Protein AF-A0A1M6WF95-F1 (afdb_monomer_lite)

Secondary structure (DSSP, 8-state):
-PPPPP--EEEEEEEEETTEEEEEEEEE-TTS-EEEEESSHHHHHHHHHHHHHHTPPPGGGB-S-TTTTTS-TTSBPTTTTTPPPPTT---HHHHT----

Radius of gyration: 19.46 Å; chains: 1; bounding box: 50×37×50 Å

pLDDT: mean 85.46, std 12.78, range [42.91, 97.0]

Foldseek 3Di:
DPPQDWDWDKDWDWDQDPVGIAIKIWIATSVGDTDDIDSDPVVRVVVSVVVLVVPQDDQQQFDPCCPVQVHDRRDRGPVRNVDDDDVPRDDVVVVVPDDD

Sequence (100 aa):
MPPIRHRPRVHRWREDTSQGEAWCYQVRCECGTEFGEYYAERLAETERAEHRMAVAPPREQRCRDPKRHRMQSWDRCCVCADQLPLPGMEDPAALAGNPR

Organism: NCBI:txid758803

Structure (mmCIF, N/CA/C/O backbone):
data_AF-A0A1M6WF95-F1
#
_entry.id   AF-A0A1M6WF95-F1
#
loop_
_atom_site.group_PDB
_atom_site.id
_atom_site.type_symbol
_atom_site.label_atom_id
_atom_site.label_alt_id
_atom_site.label_comp_id
_atom_site.label_asym_id
_atom_site.label_entity_id
_atom_site.label_seq_id
_atom_site.pdbx_PDB_ins_code
_atom_site.Cartn_x
_atom_site.Cartn_y
_atom_site.Cartn_z
_atom_site.occupancy
_atom_site.B_iso_or_equiv
_atom_site.auth_seq_id
_atom_site.auth_comp_id
_atom_site.auth_asym_id
_atom_site.auth_atom_id
_atom_site.pdbx_PDB_model_num
ATOM 1 N N . MET A 1 1 ? -3.482 -4.789 -21.810 1.00 47.25 1 MET A N 1
ATOM 2 C CA . MET A 1 1 ? -3.953 -4.189 -20.542 1.00 47.25 1 MET A CA 1
ATOM 3 C C . MET A 1 1 ? -2.815 -3.352 -19.976 1.00 47.25 1 MET A C 1
ATOM 5 O O . MET A 1 1 ? -1.701 -3.866 -19.959 1.00 47.25 1 MET A O 1
ATOM 9 N N . PRO A 1 2 ? -3.025 -2.080 -19.598 1.00 58.91 2 PRO A N 1
ATOM 10 C CA . PRO A 1 2 ? -1.991 -1.325 -18.894 1.00 58.91 2 PRO A CA 1
ATOM 11 C C . PRO A 1 2 ? -1.673 -2.018 -17.556 1.00 58.91 2 PRO A C 1
ATOM 13 O O . PRO A 1 2 ? -2.586 -2.592 -16.957 1.00 58.91 2 PRO A O 1
ATOM 16 N N . PRO A 1 3 ? -0.414 -1.996 -17.082 1.00 67.31 3 PRO A N 1
ATOM 17 C CA . PRO A 1 3 ? -0.084 -2.543 -15.772 1.00 67.31 3 PRO A CA 1
ATOM 18 C C . PRO A 1 3 ? -0.904 -1.823 -14.697 1.00 67.31 3 PRO A C 1
ATOM 20 O O . PRO A 1 3 ? -1.003 -0.590 -14.706 1.00 67.31 3 PRO A O 1
ATOM 23 N N . ILE A 1 4 ? -1.507 -2.598 -13.794 1.00 76.81 4 ILE A N 1
ATOM 24 C CA . ILE A 1 4 ? -2.291 -2.072 -12.675 1.00 76.81 4 ILE A CA 1
ATOM 25 C C . ILE A 1 4 ? -1.367 -1.199 -11.822 1.00 76.81 4 ILE A C 1
ATOM 27 O O . ILE A 1 4 ? -0.279 -1.617 -11.425 1.00 76.81 4 ILE A O 1
ATOM 31 N N . ARG A 1 5 ? -1.779 0.045 -11.567 1.00 81.19 5 ARG A N 1
ATOM 32 C CA . ARG A 1 5 ? -1.024 0.958 -10.707 1.00 81.19 5 ARG A CA 1
ATOM 33 C C . ARG A 1 5 ? -1.396 0.677 -9.262 1.00 81.19 5 ARG A C 1
ATOM 35 O O . ARG A 1 5 ? -2.565 0.716 -8.905 1.00 81.19 5 ARG A O 1
ATOM 42 N N . HIS A 1 6 ? -0.398 0.435 -8.423 1.00 87.69 6 HIS A N 1
ATOM 43 C CA . HIS A 1 6 ? -0.633 0.219 -7.002 1.00 87.69 6 HIS A CA 1
ATOM 44 C C . HIS A 1 6 ? -0.571 1.546 -6.242 1.00 87.69 6 HIS A C 1
ATOM 46 O O . HIS A 1 6 ? 0.439 2.262 -6.228 1.00 87.69 6 HIS A O 1
ATOM 52 N N . ARG A 1 7 ? -1.694 1.896 -5.616 1.00 89.69 7 ARG A N 1
ATOM 53 C CA . ARG A 1 7 ? -1.896 3.135 -4.858 1.00 89.69 7 ARG A CA 1
ATOM 54 C C . ARG A 1 7 ? -2.661 2.839 -3.570 1.00 89.69 7 ARG A C 1
ATOM 56 O O . ARG A 1 7 ? -3.818 3.233 -3.461 1.00 89.69 7 ARG A O 1
ATOM 63 N N . PRO A 1 8 ? -2.046 2.145 -2.601 1.00 92.94 8 PRO A N 1
ATOM 64 C CA . PRO A 1 8 ? -2.702 1.908 -1.325 1.00 92.94 8 PRO A CA 1
ATOM 65 C C . PRO A 1 8 ? -2.890 3.237 -0.583 1.00 92.94 8 PRO A C 1
ATOM 67 O O . PRO A 1 8 ? -1.926 3.983 -0.367 1.00 92.94 8 PRO A O 1
ATOM 70 N N . ARG A 1 9 ? -4.135 3.541 -0.215 1.00 94.00 9 ARG A N 1
ATOM 71 C CA . ARG A 1 9 ? -4.550 4.742 0.520 1.00 94.00 9 ARG A CA 1
ATOM 72 C C . ARG A 1 9 ? -5.301 4.334 1.781 1.00 94.00 9 ARG A C 1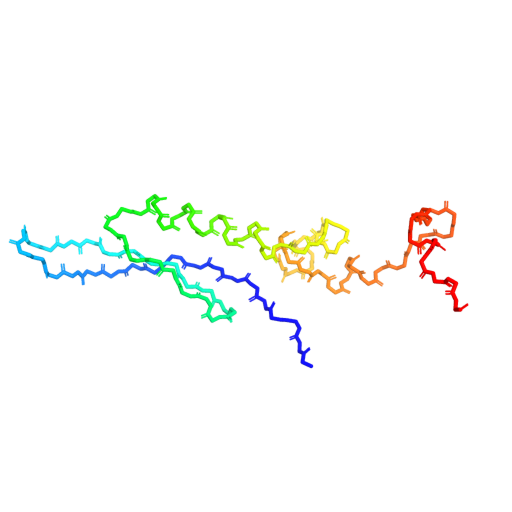
ATOM 74 O O . ARG A 1 9 ? -6.052 3.368 1.752 1.00 94.00 9 ARG A O 1
ATOM 81 N N . VAL A 1 10 ? -5.105 5.087 2.861 1.00 96.00 10 VAL A N 1
ATOM 82 C CA . VAL A 1 10 ? -5.898 4.937 4.088 1.00 96.00 10 VAL A CA 1
ATOM 83 C C . VAL A 1 10 ? -7.179 5.745 3.921 1.00 96.00 10 VAL A C 1
ATOM 85 O O . VAL A 1 10 ? -7.138 6.951 3.674 1.00 96.00 10 VAL A O 1
ATOM 88 N N . HIS A 1 11 ? -8.308 5.066 4.040 1.00 95.94 11 HIS A N 1
ATOM 89 C CA . HIS A 1 11 ? -9.639 5.639 4.134 1.00 95.94 11 HIS A CA 1
ATOM 90 C C . HIS A 1 11 ? -10.017 5.751 5.606 1.00 95.94 11 HIS A C 1
ATOM 92 O O . HIS A 1 11 ? -9.690 4.864 6.389 1.00 95.94 11 HIS A O 1
ATOM 98 N N . ARG A 1 12 ? -10.695 6.842 5.972 1.00 96.25 12 ARG A N 1
ATOM 99 C CA . ARG A 1 12 ? -11.133 7.109 7.343 1.00 96.25 12 ARG A CA 1
ATOM 100 C C . ARG A 1 12 ? -12.603 7.506 7.363 1.00 96.25 12 ARG A C 1
ATOM 102 O O . ARG A 1 12 ? -12.989 8.404 6.615 1.00 96.25 12 ARG A O 1
ATOM 109 N N . TRP A 1 13 ? -13.384 6.903 8.250 1.00 95.81 13 TRP A N 1
ATOM 110 C CA . TRP A 1 13 ? -14.782 7.260 8.508 1.00 95.81 13 TRP A CA 1
ATOM 111 C C . TRP A 1 13 ? -15.090 7.197 10.005 1.00 95.81 13 TRP A C 1
ATOM 113 O O . TRP A 1 13 ? -14.255 6.753 10.791 1.00 95.81 13 TRP A O 1
ATOM 123 N N . ARG A 1 14 ? -16.254 7.717 10.405 1.00 96.00 14 ARG A N 1
ATOM 124 C CA . ARG A 1 14 ? -16.750 7.603 11.780 1.00 96.00 14 ARG A CA 1
ATOM 125 C C . ARG A 1 14 ? -17.785 6.500 11.858 1.00 96.00 14 ARG A C 1
ATOM 127 O O . ARG A 1 14 ? -18.604 6.383 10.948 1.00 96.00 14 ARG A O 1
ATOM 134 N N . GLU A 1 15 ? -17.755 5.759 12.950 1.00 94.81 15 GLU A N 1
ATOM 135 C CA . GLU A 1 15 ? -18.728 4.724 13.261 1.00 94.81 15 GLU A CA 1
ATOM 136 C C . GLU A 1 15 ? -19.224 4.891 14.697 1.00 94.81 15 GLU A C 1
ATOM 138 O O . GLU A 1 15 ? -18.464 5.287 15.585 1.00 94.81 15 GLU A O 1
ATOM 143 N N . ASP A 1 16 ? -20.509 4.618 14.907 1.00 92.75 16 ASP A N 1
ATOM 144 C CA . ASP A 1 16 ? -21.120 4.630 16.231 1.00 92.75 16 ASP A CA 1
ATOM 145 C C . ASP A 1 16 ? -20.906 3.261 16.883 1.00 92.75 16 ASP A C 1
ATOM 147 O O . ASP A 1 16 ? -21.355 2.233 16.371 1.00 92.75 16 ASP A O 1
ATOM 151 N N . THR A 1 17 ? -20.161 3.236 17.984 1.00 85.62 17 THR A N 1
ATOM 152 C CA . THR A 1 17 ? -19.841 2.012 18.721 1.00 85.62 17 THR A CA 1
ATOM 153 C C . THR A 1 17 ? -20.597 1.978 20.044 1.00 85.62 17 THR A C 1
ATOM 155 O O . THR A 1 17 ? -21.076 2.995 20.542 1.00 85.62 17 THR A O 1
ATOM 158 N N . SER A 1 18 ? -20.628 0.819 20.703 1.00 84.38 18 SER A N 1
ATOM 159 C CA . SER A 1 18 ? -21.219 0.683 22.044 1.00 84.38 18 SER A CA 1
ATOM 160 C C . SER A 1 18 ? -20.569 1.567 23.123 1.00 84.38 18 SER A C 1
ATOM 162 O O . SER A 1 18 ? -21.123 1.692 24.213 1.00 84.38 18 SER A O 1
ATOM 164 N N . GLN A 1 19 ? -19.415 2.181 22.836 1.00 82.56 19 GLN A N 1
ATOM 165 C CA . GLN A 1 19 ? -18.699 3.112 23.715 1.00 82.56 19 GLN A CA 1
ATOM 166 C C . GLN A 1 19 ? -18.754 4.575 23.223 1.00 82.56 19 GLN A C 1
ATOM 168 O O . GLN A 1 19 ? -18.132 5.441 23.837 1.00 82.56 19 GLN A O 1
ATOM 173 N N . GLY A 1 20 ? -19.495 4.861 22.144 1.00 89.19 20 GLY A N 1
ATOM 174 C CA . GLY A 1 20 ? -19.603 6.176 21.498 1.00 89.19 20 GLY A CA 1
ATOM 175 C C . GLY A 1 20 ? -19.000 6.217 20.089 1.00 89.19 20 GLY A C 1
ATOM 176 O O . GLY A 1 20 ? -18.680 5.183 19.503 1.00 89.19 20 GLY A O 1
ATOM 177 N N . GLU A 1 21 ? -18.834 7.418 19.529 1.00 91.75 21 GLU A N 1
ATOM 178 C CA . GLU A 1 21 ? -18.253 7.606 18.192 1.00 91.75 21 GLU A CA 1
ATOM 179 C C . GLU A 1 21 ? -16.756 7.248 18.163 1.00 91.75 21 GLU A C 1
ATOM 181 O O . GLU A 1 21 ? -15.955 7.790 18.930 1.00 91.75 21 GLU A O 1
ATOM 186 N N . ALA A 1 22 ? -16.360 6.394 17.217 1.00 92.50 22 ALA A N 1
ATOM 187 C CA . ALA A 1 22 ? -14.967 6.042 16.961 1.00 92.50 22 ALA A CA 1
ATOM 188 C C . ALA A 1 22 ? -14.560 6.354 15.514 1.00 92.50 22 ALA A C 1
ATOM 190 O O . ALA A 1 22 ? -15.378 6.375 14.593 1.00 92.50 22 ALA A O 1
ATOM 191 N N . TRP A 1 23 ? -13.264 6.602 15.307 1.00 95.06 23 TRP A N 1
ATOM 192 C CA . TRP A 1 23 ? -12.684 6.680 13.969 1.00 95.06 23 TRP A CA 1
ATOM 193 C C . TRP A 1 23 ? -12.267 5.289 13.503 1.00 95.06 23 TRP A C 1
ATOM 195 O O . TRP A 1 23 ? -11.481 4.624 14.176 1.00 95.06 23 TRP A O 1
ATOM 205 N N . CYS A 1 24 ? -12.733 4.903 12.322 1.00 95.88 24 CYS A N 1
ATOM 206 C CA . CYS A 1 24 ? -12.343 3.681 11.636 1.00 95.88 24 CYS A CA 1
ATOM 207 C C . CYS A 1 24 ? -11.410 4.017 10.474 1.00 95.88 24 CYS A C 1
ATOM 209 O O . CYS A 1 24 ? -11.575 5.036 9.796 1.00 95.88 24 CYS A O 1
ATOM 211 N N . TYR A 1 25 ? -10.425 3.153 10.255 1.00 97.00 25 TYR A N 1
ATOM 212 C CA . TYR A 1 25 ? -9.385 3.285 9.247 1.00 97.00 25 TYR A CA 1
ATOM 213 C C . TYR A 1 25 ? -9.259 1.980 8.460 1.00 97.00 25 TYR A C 1
ATOM 215 O O . TYR A 1 25 ? -9.194 0.911 9.057 1.00 97.00 25 TYR A O 1
ATOM 223 N N . GLN A 1 26 ? -9.152 2.062 7.136 1.00 96.69 26 GLN A N 1
ATOM 224 C CA . GLN A 1 26 ? -8.945 0.899 6.266 1.00 96.69 26 GLN A CA 1
ATOM 225 C C . GLN A 1 26 ? -8.063 1.264 5.084 1.00 96.69 26 GLN A C 1
ATOM 227 O O . GLN A 1 26 ? -8.181 2.352 4.518 1.00 96.69 26 GLN A O 1
ATOM 232 N N . VAL A 1 27 ? -7.201 0.343 4.664 1.00 97.00 27 VAL A N 1
ATOM 233 C CA . VAL A 1 27 ? -6.417 0.517 3.440 1.00 97.00 27 VAL A CA 1
ATOM 234 C C . VAL A 1 27 ? -7.185 -0.024 2.242 1.00 97.00 27 VAL A C 1
ATOM 236 O O . VAL A 1 27 ? -7.678 -1.149 2.263 1.00 97.00 27 VAL A O 1
ATOM 239 N N . ARG A 1 28 ? -7.236 0.759 1.162 1.00 96.25 28 ARG A N 1
ATOM 240 C CA . ARG A 1 28 ? -7.733 0.312 -0.146 1.00 96.25 28 ARG A CA 1
ATOM 241 C C . ARG A 1 28 ? -6.725 0.649 -1.229 1.00 96.25 28 ARG A C 1
ATOM 243 O O . ARG A 1 28 ? -6.114 1.721 -1.209 1.00 96.25 28 ARG A O 1
ATOM 250 N N . CYS A 1 29 ? -6.530 -0.265 -2.170 1.00 93.94 29 CYS A N 1
ATOM 251 C CA . CYS A 1 29 ? -5.613 -0.089 -3.289 1.00 93.94 29 CYS A CA 1
ATOM 252 C C . CYS A 1 29 ? -6.357 -0.129 -4.629 1.00 93.94 29 CYS A C 1
ATOM 254 O O . CYS A 1 29 ? -7.303 -0.888 -4.805 1.00 93.94 29 CYS A O 1
ATOM 256 N N . GLU A 1 30 ? -5.876 0.635 -5.613 1.00 90.94 30 GLU A N 1
ATOM 257 C CA . GLU A 1 30 ? -6.397 0.645 -6.993 1.00 90.94 30 GLU A CA 1
ATOM 258 C C . GLU A 1 30 ? -6.321 -0.730 -7.696 1.00 90.94 30 GLU A C 1
ATOM 260 O O . GLU A 1 30 ? -6.980 -0.933 -8.712 1.00 90.94 30 GLU A O 1
ATOM 265 N N . CYS A 1 31 ? -5.573 -1.696 -7.149 1.00 88.44 31 CYS A N 1
ATOM 266 C CA . CYS A 1 31 ? -5.584 -3.088 -7.609 1.00 88.44 31 CYS A CA 1
ATOM 267 C C . CYS A 1 31 ? -6.780 -3.915 -7.110 1.00 88.44 31 CYS A C 1
ATOM 269 O O . CYS A 1 31 ? -6.856 -5.100 -7.418 1.00 88.44 31 CYS A O 1
ATOM 271 N N . GLY A 1 32 ? -7.686 -3.316 -6.332 1.00 90.06 32 GLY A N 1
ATOM 272 C CA . GLY A 1 32 ? -8.858 -3.979 -5.759 1.00 90.06 32 GLY A CA 1
ATOM 273 C C . GLY A 1 32 ? -8.599 -4.678 -4.424 1.00 90.06 32 GLY A C 1
ATOM 274 O O . GLY A 1 32 ? -9.512 -5.280 -3.874 1.00 90.06 32 GLY A O 1
ATOM 275 N N . THR A 1 33 ? -7.378 -4.608 -3.886 1.00 91.94 33 THR A N 1
ATOM 276 C CA . THR A 1 33 ? -7.083 -5.139 -2.550 1.00 91.94 33 THR A CA 1
ATOM 277 C C . THR A 1 33 ? -7.607 -4.186 -1.481 1.00 91.94 33 THR A C 1
ATOM 279 O O . THR A 1 33 ? -7.243 -3.005 -1.461 1.00 91.94 33 THR A O 1
ATOM 282 N N . GLU A 1 34 ? -8.421 -4.725 -0.581 1.00 94.81 34 GLU A N 1
ATOM 283 C CA . GLU A 1 34 ? -8.906 -4.071 0.631 1.00 94.81 34 GLU A CA 1
ATOM 284 C C . GLU A 1 34 ? -8.364 -4.827 1.841 1.00 94.81 34 GLU A C 1
ATOM 286 O O . GLU A 1 34 ? -8.233 -6.052 1.808 1.00 94.81 34 GLU A O 1
ATOM 291 N N . PHE A 1 35 ? -8.007 -4.084 2.880 1.00 93.88 35 PHE A N 1
ATOM 292 C CA . PHE A 1 35 ? -7.410 -4.644 4.083 1.00 93.88 35 PHE A CA 1
ATOM 293 C C . PHE A 1 35 ? -8.358 -4.573 5.283 1.00 93.88 35 PHE A C 1
ATOM 295 O O . PHE A 1 35 ? -9.524 -4.183 5.147 1.00 93.88 35 PHE A O 1
ATOM 302 N N . GLY A 1 36 ? -7.851 -4.964 6.454 1.00 91.94 36 GLY A N 1
ATOM 303 C CA . GLY A 1 36 ? -8.593 -4.913 7.701 1.00 91.94 36 GLY A CA 1
ATOM 304 C C . GLY A 1 36 ? -9.073 -3.505 8.049 1.00 91.94 36 GLY A C 1
ATOM 305 O O . GLY A 1 36 ? -8.545 -2.486 7.590 1.00 91.94 36 GLY A O 1
ATOM 306 N N . GLU A 1 37 ? -10.103 -3.466 8.883 1.00 95.25 37 GLU A N 1
ATOM 307 C CA . GLU A 1 37 ? -10.587 -2.241 9.501 1.00 95.25 37 GLU A CA 1
ATOM 308 C C . GLU A 1 37 ? -9.971 -2.107 10.892 1.00 95.25 37 GLU A C 1
ATOM 310 O O . GLU A 1 37 ? -9.908 -3.065 11.666 1.00 95.25 37 GLU A O 1
ATOM 315 N N . TYR A 1 38 ? -9.507 -0.904 11.211 1.00 93.62 38 TYR A N 1
ATOM 316 C CA . TYR A 1 38 ? -8.817 -0.610 12.458 1.00 93.62 38 TYR A CA 1
ATOM 317 C C . TYR A 1 38 ? -9.379 0.642 13.100 1.00 93.62 38 TYR A C 1
ATOM 319 O O . TYR A 1 38 ? -9.612 1.644 12.433 1.00 93.62 38 TYR A O 1
ATOM 327 N N . TYR A 1 39 ? -9.447 0.638 14.426 1.00 92.62 39 TYR A N 1
ATOM 328 C CA . TYR A 1 39 ? -9.696 1.849 15.213 1.00 92.62 39 TYR A CA 1
ATOM 329 C C . TYR A 1 39 ? -8.418 2.664 15.480 1.00 92.62 39 TYR A C 1
ATOM 331 O O . TYR A 1 39 ? -8.459 3.736 16.077 1.00 92.62 39 TYR A O 1
ATOM 339 N N . ALA A 1 40 ? -7.260 2.158 15.041 1.00 92.88 40 ALA A N 1
ATOM 340 C CA . ALA A 1 40 ? -5.964 2.804 15.196 1.00 92.88 40 ALA A CA 1
ATOM 341 C C . ALA A 1 40 ? -5.314 3.060 13.832 1.00 92.88 40 ALA A C 1
ATOM 343 O O . ALA A 1 40 ? -4.936 2.127 13.124 1.00 92.88 40 ALA A O 1
ATOM 344 N N . GLU A 1 41 ? -5.092 4.335 13.511 1.00 93.50 41 GLU A N 1
ATOM 345 C CA . GLU A 1 41 ? -4.490 4.779 12.246 1.00 93.50 41 GLU A CA 1
ATOM 346 C C . GLU A 1 41 ? -3.147 4.101 11.946 1.00 93.50 41 GLU A C 1
ATOM 348 O O . GLU A 1 41 ? -2.867 3.743 10.804 1.00 93.50 41 GLU A O 1
ATOM 353 N N . ARG A 1 42 ? -2.320 3.872 12.977 1.00 95.44 42 ARG A N 1
ATOM 354 C CA . ARG A 1 42 ? -0.988 3.269 12.806 1.00 95.44 4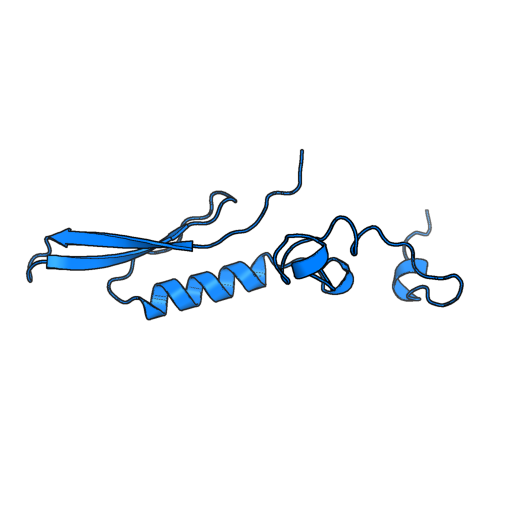2 ARG A CA 1
ATOM 355 C C . ARG A 1 42 ? -1.041 1.848 12.241 1.00 95.44 42 ARG A C 1
ATOM 357 O O . ARG A 1 42 ? -0.103 1.455 11.552 1.00 95.44 42 ARG A O 1
ATOM 364 N N . LEU A 1 43 ? -2.105 1.092 12.520 1.00 95.12 43 LEU A N 1
ATOM 365 C CA . LEU A 1 43 ? -2.271 -0.265 11.991 1.00 95.12 43 LEU A CA 1
ATOM 366 C C . LEU A 1 43 ? -2.560 -0.225 10.487 1.00 95.12 43 LEU A C 1
ATOM 368 O O . LEU A 1 43 ? -1.834 -0.847 9.716 1.00 95.12 43 LEU A O 1
ATOM 372 N N . ALA A 1 44 ? -3.501 0.622 10.061 1.00 94.56 44 ALA A N 1
ATOM 373 C CA . ALA A 1 44 ? -3.769 0.855 8.642 1.00 94.56 44 ALA A CA 1
ATOM 374 C C . ALA A 1 44 ? -2.529 1.406 7.904 1.00 94.56 44 ALA A C 1
ATOM 376 O O . ALA A 1 44 ? -2.217 1.018 6.782 1.00 94.56 44 ALA A O 1
ATOM 377 N N . GLU A 1 45 ? -1.761 2.293 8.534 1.00 95.69 45 GLU A N 1
ATOM 378 C CA . GLU A 1 45 ? -0.507 2.803 7.968 1.00 95.69 45 GLU A CA 1
ATOM 379 C C . GLU A 1 45 ? 0.566 1.714 7.786 1.00 95.69 45 GLU A C 1
ATOM 381 O O . GLU A 1 45 ? 1.327 1.757 6.813 1.00 95.69 45 GLU A O 1
ATOM 386 N N . THR A 1 46 ? 0.599 0.723 8.681 1.00 95.94 46 THR A N 1
ATOM 387 C CA . THR A 1 46 ? 1.525 -0.416 8.609 1.00 95.94 46 THR A CA 1
ATOM 388 C C . THR A 1 46 ? 1.172 -1.308 7.424 1.00 95.94 46 THR A C 1
ATOM 390 O O . THR A 1 46 ? 2.014 -1.513 6.551 1.00 95.94 46 THR A O 1
ATOM 393 N N . GLU A 1 47 ? -0.090 -1.716 7.293 1.00 94.25 47 GLU A N 1
ATOM 394 C CA . GLU A 1 47 ? -0.544 -2.502 6.139 1.00 94.25 47 GLU A CA 1
ATOM 395 C C . GLU A 1 47 ? -0.367 -1.763 4.812 1.00 94.25 47 GLU A C 1
ATOM 397 O O . GLU A 1 47 ? 0.010 -2.349 3.794 1.00 94.25 47 GLU A O 1
ATOM 402 N N . ARG A 1 48 ? -0.573 -0.439 4.803 1.00 94.94 48 ARG A N 1
ATOM 403 C CA . ARG A 1 48 ? -0.300 0.387 3.622 1.00 94.94 48 ARG A CA 1
ATOM 404 C C . ARG A 1 48 ? 1.161 0.265 3.193 1.00 94.94 48 ARG A C 1
ATOM 406 O O . ARG A 1 48 ? 1.440 0.201 1.991 1.00 94.94 48 ARG A O 1
ATOM 413 N N . ALA A 1 49 ? 2.089 0.308 4.147 1.00 93.44 49 ALA A N 1
ATOM 414 C CA . ALA A 1 49 ? 3.516 0.182 3.880 1.00 93.44 49 ALA A CA 1
ATOM 415 C C . ALA A 1 49 ? 3.871 -1.236 3.409 1.00 93.44 49 ALA A C 1
ATOM 417 O O . ALA A 1 49 ? 4.562 -1.376 2.398 1.00 93.44 49 ALA A O 1
ATOM 418 N N . GLU A 1 50 ? 3.337 -2.263 4.069 1.00 93.94 50 GLU A N 1
ATOM 419 C CA . GLU A 1 50 ? 3.537 -3.671 3.716 1.00 93.94 50 GLU A CA 1
ATOM 420 C C . GLU A 1 50 ? 3.031 -3.982 2.307 1.00 93.94 50 GLU A C 1
ATOM 422 O O . GLU A 1 50 ? 3.789 -4.490 1.480 1.00 93.94 50 GLU A O 1
ATOM 427 N N . HIS A 1 51 ? 1.799 -3.583 1.971 1.00 93.38 51 HIS A N 1
ATOM 428 C CA . HIS A 1 51 ? 1.267 -3.771 0.624 1.00 93.38 51 HIS A CA 1
ATOM 429 C C . HIS A 1 51 ? 2.112 -3.048 -0.417 1.00 93.38 51 HIS A C 1
ATOM 431 O O . HIS A 1 51 ? 2.433 -3.622 -1.455 1.00 93.38 51 HIS A O 1
ATOM 437 N N . ARG A 1 52 ? 2.510 -1.797 -0.141 1.00 92.12 52 ARG A N 1
ATOM 438 C CA . ARG A 1 52 ? 3.368 -1.025 -1.049 1.00 92.12 52 ARG A CA 1
ATOM 439 C C . ARG A 1 52 ? 4.685 -1.748 -1.318 1.00 92.12 52 ARG A C 1
ATOM 441 O O . ARG A 1 52 ? 5.149 -1.710 -2.451 1.00 92.12 52 ARG A O 1
ATOM 448 N N . MET A 1 53 ? 5.283 -2.374 -0.308 1.00 90.56 53 MET A N 1
ATOM 449 C CA . MET A 1 53 ? 6.508 -3.156 -0.470 1.00 90.56 53 MET A CA 1
ATOM 450 C C . MET A 1 53 ? 6.264 -4.454 -1.243 1.00 90.56 53 MET A C 1
ATOM 452 O O . MET A 1 53 ? 7.056 -4.771 -2.126 1.00 90.56 53 MET A O 1
ATOM 456 N N . ALA A 1 54 ? 5.168 -5.160 -0.958 1.00 90.81 54 ALA A N 1
ATOM 457 C CA . ALA A 1 54 ? 4.820 -6.429 -1.596 1.00 90.81 54 ALA A CA 1
ATOM 458 C C . ALA A 1 54 ? 4.566 -6.293 -3.105 1.00 90.81 54 ALA A C 1
ATOM 460 O O . ALA A 1 54 ? 4.934 -7.169 -3.882 1.00 90.81 54 ALA A O 1
ATOM 461 N N . VAL A 1 55 ? 3.961 -5.182 -3.527 1.00 89.31 55 VAL A N 1
ATOM 462 C CA . VAL A 1 55 ? 3.622 -4.918 -4.936 1.00 89.31 55 VAL A CA 1
ATOM 463 C C . VAL A 1 55 ? 4.653 -4.050 -5.657 1.00 89.31 55 VAL A C 1
ATOM 465 O O . VAL A 1 55 ? 4.471 -3.714 -6.829 1.00 89.31 55 VAL A O 1
ATOM 468 N N . ALA A 1 56 ? 5.725 -3.642 -4.972 1.00 87.69 56 ALA A N 1
ATOM 469 C CA . ALA A 1 56 ? 6.764 -2.827 -5.581 1.00 87.69 56 ALA A CA 1
ATOM 470 C C . ALA A 1 56 ? 7.512 -3.650 -6.647 1.00 87.69 56 ALA A C 1
ATOM 472 O O . ALA A 1 56 ? 8.064 -4.701 -6.320 1.00 87.69 56 ALA A O 1
ATOM 473 N N . PRO A 1 57 ? 7.630 -3.160 -7.895 1.00 87.56 57 PRO A N 1
ATOM 474 C CA . PRO A 1 57 ? 8.400 -3.835 -8.936 1.00 87.56 57 PRO A CA 1
ATOM 475 C C . PRO A 1 57 ? 9.871 -4.027 -8.542 1.00 87.56 57 PRO A C 1
ATOM 477 O O . PRO A 1 57 ? 10.351 -3.371 -7.607 1.00 87.56 57 PRO A O 1
ATOM 480 N N . PRO A 1 58 ? 10.629 -4.857 -9.276 1.00 87.31 58 PRO A N 1
ATOM 481 C CA . PRO A 1 58 ? 12.079 -4.938 -9.131 1.00 87.31 58 PRO A CA 1
ATOM 482 C C . PRO A 1 58 ? 12.745 -3.562 -9.228 1.00 87.31 58 PRO A C 1
ATOM 484 O O . PRO A 1 58 ? 12.243 -2.656 -9.900 1.00 87.31 58 PRO A O 1
ATOM 487 N N . ARG A 1 59 ? 13.867 -3.374 -8.528 1.00 86.50 59 ARG A N 1
ATOM 488 C CA . ARG A 1 59 ? 14.499 -2.054 -8.356 1.00 86.50 59 ARG A CA 1
ATOM 489 C C . ARG A 1 59 ? 14.900 -1.424 -9.691 1.00 86.50 59 ARG A C 1
ATOM 491 O O . ARG A 1 59 ? 14.789 -0.212 -9.846 1.00 86.50 59 ARG A O 1
ATOM 498 N N . GLU A 1 60 ? 15.322 -2.234 -10.647 1.00 83.88 60 GLU A N 1
ATOM 499 C CA . GLU A 1 60 ? 15.682 -1.841 -12.006 1.00 83.88 60 GLU A CA 1
ATOM 500 C C . GLU A 1 60 ? 14.485 -1.332 -12.822 1.00 83.88 60 GLU A C 1
ATOM 502 O O . GLU A 1 60 ? 14.662 -0.474 -13.684 1.00 83.88 60 GLU A O 1
ATOM 507 N N . GLN A 1 61 ? 13.270 -1.77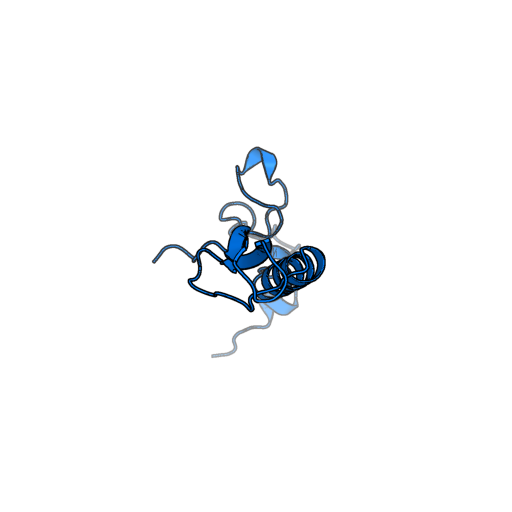9 -12.488 1.00 86.94 61 GLN A N 1
ATOM 508 C CA . GLN A 1 61 ? 12.022 -1.354 -13.128 1.00 86.94 61 GLN A CA 1
ATOM 509 C C . GLN A 1 61 ? 11.386 -0.132 -12.448 1.00 86.94 61 GLN A C 1
ATOM 511 O O . GLN A 1 61 ? 10.439 0.461 -12.980 1.00 86.94 61 GLN A O 1
ATOM 516 N N . ARG A 1 62 ? 11.883 0.253 -11.267 1.00 89.38 62 ARG A N 1
ATOM 517 C CA . ARG A 1 62 ? 11.385 1.408 -10.516 1.00 89.38 62 ARG A CA 1
ATOM 518 C C . ARG A 1 62 ? 11.815 2.723 -11.151 1.00 89.38 62 ARG A C 1
ATOM 520 O O . ARG A 1 62 ? 12.854 2.831 -11.805 1.00 89.38 62 ARG A O 1
ATOM 527 N N . CYS A 1 63 ? 11.017 3.761 -10.926 1.00 89.44 63 CYS A N 1
ATOM 528 C CA . CYS A 1 63 ? 11.346 5.090 -11.415 1.00 89.44 63 CYS A CA 1
ATOM 529 C C . CYS A 1 63 ? 12.578 5.676 -10.707 1.00 89.44 63 CYS A C 1
ATOM 531 O O . CYS A 1 63 ? 12.562 5.891 -9.495 1.00 89.44 63 CYS A O 1
ATOM 533 N N . ARG A 1 64 ? 13.621 5.998 -11.482 1.00 90.94 64 ARG A N 1
ATOM 534 C CA . ARG A 1 64 ? 14.839 6.672 -10.992 1.00 90.94 64 ARG A CA 1
ATOM 535 C C . ARG A 1 64 ? 14.668 8.189 -10.872 1.00 90.94 64 ARG A C 1
ATOM 537 O O . ARG A 1 64 ? 15.349 8.810 -10.065 1.00 90.94 64 ARG A O 1
ATOM 544 N N . ASP A 1 65 ? 13.740 8.769 -11.638 1.00 93.06 65 ASP A N 1
ATOM 545 C CA . ASP A 1 65 ? 13.407 10.201 -11.609 1.00 93.06 65 ASP A CA 1
ATOM 546 C C . ASP A 1 65 ? 11.876 10.425 -11.572 1.00 93.06 65 ASP A C 1
ATOM 548 O O . ASP A 1 65 ? 11.239 10.718 -12.592 1.00 93.06 65 ASP A O 1
ATOM 552 N N . PRO A 1 66 ? 11.244 10.255 -10.393 1.00 91.62 66 PRO A N 1
ATOM 553 C CA . PRO A 1 66 ? 9.787 10.302 -10.246 1.00 91.62 66 PRO A CA 1
ATOM 554 C C . PRO A 1 66 ? 9.179 11.659 -10.614 1.00 91.62 66 PRO A C 1
ATOM 556 O O . PRO A 1 66 ? 8.075 11.718 -11.158 1.00 91.62 66 PRO A O 1
ATOM 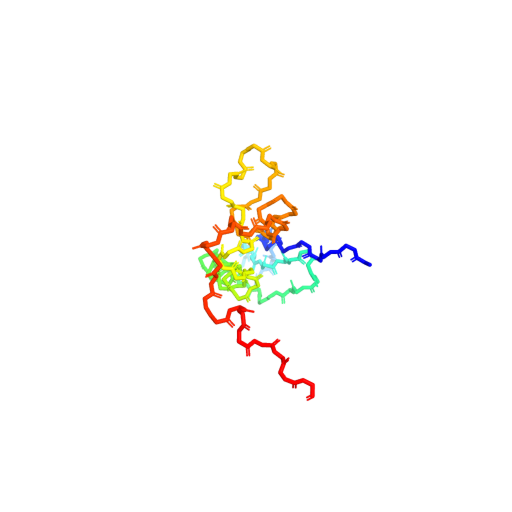559 N N . LYS A 1 67 ? 9.910 12.755 -10.354 1.00 92.44 67 LYS A N 1
ATOM 560 C CA . LYS A 1 67 ? 9.458 14.121 -10.649 1.00 92.44 67 LYS A CA 1
ATOM 561 C C . LYS A 1 67 ? 9.393 14.354 -12.153 1.00 92.44 67 LYS A C 1
ATOM 563 O O . LYS A 1 67 ? 8.365 14.808 -12.653 1.00 92.44 67 LYS A O 1
ATOM 568 N N . ARG A 1 68 ? 10.456 13.998 -12.881 1.00 93.94 68 ARG A N 1
ATOM 569 C CA . ARG A 1 68 ? 10.507 14.154 -14.339 1.00 93.94 68 ARG A CA 1
ATOM 570 C C . ARG A 1 68 ? 9.525 13.228 -15.052 1.00 93.94 68 ARG A C 1
ATOM 572 O O . ARG A 1 68 ? 8.890 13.644 -16.016 1.00 93.94 68 ARG A O 1
ATOM 579 N N . HIS A 1 69 ? 9.360 12.000 -14.561 1.00 90.38 69 HIS A N 1
ATOM 580 C CA . HIS A 1 69 ? 8.485 10.995 -15.176 1.00 90.38 69 HIS A CA 1
ATOM 581 C C . HIS A 1 69 ? 7.043 11.003 -14.641 1.00 90.38 69 HIS A C 1
ATOM 583 O O . HIS A 1 69 ? 6.246 10.155 -15.039 1.00 90.38 69 HIS A O 1
ATOM 589 N N . ARG A 1 70 ? 6.690 11.958 -13.766 1.00 89.19 70 ARG A N 1
ATOM 590 C CA . ARG A 1 70 ? 5.334 12.166 -13.220 1.00 89.19 70 ARG A CA 1
ATOM 591 C C . ARG A 1 70 ? 4.702 10.889 -12.642 1.00 89.19 70 ARG A C 1
ATOM 593 O O . ARG A 1 70 ? 3.555 10.556 -12.937 1.00 89.19 70 ARG A O 1
ATOM 600 N N . MET A 1 71 ? 5.452 10.168 -11.814 1.00 88.06 71 MET A N 1
ATOM 601 C CA . MET A 1 71 ? 5.011 8.919 -11.172 1.00 88.06 71 MET A CA 1
ATOM 602 C C . MET A 1 71 ? 5.629 8.760 -9.781 1.00 88.06 71 MET A C 1
ATOM 604 O O . MET A 1 71 ? 6.378 9.630 -9.346 1.00 88.06 71 MET A O 1
ATOM 608 N N . GLN A 1 72 ? 5.309 7.683 -9.060 1.00 88.00 72 GLN A N 1
ATOM 609 C CA . GLN A 1 72 ? 5.901 7.417 -7.749 1.00 88.00 72 GLN A CA 1
ATOM 610 C C . GLN A 1 72 ? 7.218 6.649 -7.887 1.00 88.00 72 GLN A C 1
ATOM 612 O O . GLN A 1 72 ? 7.441 5.925 -8.856 1.00 88.00 72 GLN A O 1
ATOM 617 N N . SER A 1 73 ? 8.103 6.785 -6.899 1.00 88.50 73 SER A N 1
ATOM 618 C CA . SER A 1 73 ? 9.404 6.094 -6.897 1.00 88.50 73 SER A CA 1
ATOM 619 C C . SER A 1 73 ? 9.289 4.573 -6.808 1.00 88.50 73 SER A C 1
ATOM 621 O O . SER A 1 73 ? 10.209 3.863 -7.199 1.00 88.50 73 SER A O 1
ATOM 623 N N . TRP A 1 74 ? 8.164 4.063 -6.314 1.00 83.75 74 TRP A N 1
ATOM 624 C CA . TRP A 1 74 ? 7.884 2.632 -6.203 1.00 83.75 74 TRP A CA 1
ATOM 625 C C . TRP A 1 74 ? 7.056 2.080 -7.372 1.00 83.75 74 TRP A C 1
ATOM 627 O O . TRP A 1 74 ? 6.661 0.922 -7.327 1.00 83.75 74 TRP A O 1
ATOM 637 N N . ASP A 1 75 ? 6.785 2.878 -8.408 1.00 87.25 75 ASP A N 1
ATOM 638 C CA . ASP A 1 75 ? 6.084 2.407 -9.605 1.00 87.25 75 ASP A CA 1
ATOM 639 C C . ASP A 1 75 ? 7.007 1.802 -10.644 1.00 87.25 75 ASP A C 1
ATOM 641 O O . ASP A 1 75 ? 8.159 2.219 -10.785 1.00 87.25 75 ASP A O 1
ATOM 645 N N . ARG A 1 76 ? 6.430 0.930 -11.480 1.00 87.94 76 ARG A N 1
ATOM 646 C CA . ARG A 1 76 ? 7.046 0.536 -12.745 1.00 87.94 76 ARG A CA 1
ATOM 647 C C . ARG A 1 76 ? 7.071 1.752 -13.663 1.00 87.94 76 ARG A C 1
ATOM 649 O O . ARG A 1 76 ? 6.023 2.251 -14.076 1.00 87.94 76 ARG A O 1
ATOM 656 N N . CYS A 1 77 ? 8.265 2.201 -14.019 1.00 88.06 77 CYS A N 1
ATOM 657 C CA . CYS A 1 77 ? 8.441 3.333 -14.914 1.00 88.06 77 CYS A CA 1
ATOM 658 C C . CYS A 1 77 ? 8.590 2.863 -16.355 1.00 88.06 77 CYS A C 1
ATOM 660 O O . CYS A 1 77 ? 9.584 2.228 -16.670 1.00 88.06 77 CYS A O 1
ATOM 662 N N . CYS A 1 78 ? 7.676 3.229 -17.255 1.00 86.19 78 CYS A N 1
ATOM 663 C CA . CYS A 1 78 ? 7.820 2.919 -18.687 1.00 86.19 78 CYS A CA 1
ATOM 664 C C . CYS A 1 78 ? 9.035 3.586 -19.353 1.00 86.19 78 CYS A C 1
ATOM 666 O O . CYS A 1 78 ? 9.410 3.225 -20.457 1.00 86.19 78 CYS A O 1
ATOM 668 N N . VAL A 1 79 ? 9.649 4.581 -18.708 1.00 88.44 79 VAL A N 1
ATOM 669 C CA . VAL A 1 79 ? 10.876 5.205 -19.217 1.00 88.44 79 VAL A CA 1
ATOM 670 C C . VAL A 1 79 ? 12.097 4.471 -18.672 1.00 88.44 79 VAL A C 1
ATOM 672 O O . VAL A 1 79 ? 12.965 4.088 -19.439 1.00 88.44 79 VAL A O 1
ATOM 675 N N . CYS A 1 80 ? 12.183 4.257 -17.356 1.00 88.44 80 CYS A N 1
ATOM 676 C CA . CYS A 1 80 ? 13.363 3.637 -16.746 1.00 88.44 80 CYS A CA 1
ATOM 677 C C . CYS A 1 80 ? 13.408 2.113 -16.907 1.00 88.44 80 CYS A C 1
ATOM 679 O O . CYS A 1 80 ? 14.497 1.569 -17.026 1.00 88.44 80 CYS A O 1
ATOM 681 N N . ALA A 1 81 ? 12.259 1.431 -16.882 1.00 87.19 81 ALA A N 1
ATOM 682 C CA . ALA A 1 81 ? 12.192 -0.028 -16.973 1.00 87.19 81 ALA A CA 1
ATOM 683 C C . ALA A 1 81 ? 12.452 -0.541 -18.393 1.00 87.19 81 ALA A C 1
ATOM 685 O O . ALA A 1 81 ? 12.923 -1.660 -18.551 1.00 87.19 81 ALA A O 1
ATOM 686 N N . ASP A 1 82 ? 12.137 0.271 -19.405 1.00 84.44 82 ASP A N 1
ATOM 687 C CA . ASP A 1 82 ? 12.229 -0.107 -20.818 1.00 84.44 82 ASP A CA 1
ATOM 688 C C . ASP A 1 82 ? 13.502 0.475 -21.484 1.00 84.44 82 ASP A C 1
ATOM 690 O O . ASP A 1 82 ? 13.688 0.382 -22.696 1.00 84.44 82 ASP A O 1
ATOM 694 N N . GLN A 1 83 ? 14.401 1.077 -20.692 1.00 84.56 83 GLN A N 1
ATOM 695 C CA . GLN A 1 83 ? 15.727 1.493 -21.147 1.00 84.56 83 GLN A CA 1
ATOM 696 C C . GLN A 1 83 ? 16.625 0.273 -21.340 1.00 84.56 83 GLN A C 1
ATOM 698 O O . GLN A 1 83 ? 16.863 -0.488 -20.403 1.00 84.56 83 GLN A O 1
ATOM 703 N N . LEU A 1 84 ? 17.169 0.129 -22.549 1.00 78.50 84 LEU A N 1
ATOM 704 C CA . LEU A 1 84 ? 18.192 -0.871 -22.821 1.00 78.50 84 LEU A CA 1
ATOM 705 C C . LEU A 1 84 ? 19.467 -0.556 -22.021 1.00 78.50 84 LEU A C 1
ATOM 707 O O . LEU A 1 84 ? 19.832 0.620 -21.894 1.00 78.50 84 LEU A O 1
ATOM 711 N N . PRO A 1 85 ? 20.159 -1.583 -21.496 1.00 74.94 85 PRO A N 1
ATOM 712 C CA . PRO A 1 85 ? 21.496 -1.398 -20.956 1.00 74.94 85 PRO A CA 1
ATOM 713 C C . PRO A 1 85 ? 22.428 -0.876 -22.056 1.00 74.94 85 PRO A C 1
ATOM 715 O O . PRO A 1 85 ? 22.253 -1.165 -23.242 1.00 74.94 85 PRO A O 1
ATOM 718 N N . LEU A 1 86 ? 23.426 -0.087 -21.661 1.00 76.81 86 LEU A N 1
ATOM 719 C CA . LEU A 1 86 ? 24.487 0.304 -22.584 1.00 76.81 86 LEU A CA 1
ATOM 720 C C . LEU A 1 86 ? 25.281 -0.949 -22.999 1.00 76.81 86 LEU A C 1
ATOM 722 O O . LEU A 1 86 ? 25.477 -1.827 -22.153 1.00 76.81 86 LEU A O 1
ATOM 726 N N . PRO A 1 87 ? 25.775 -1.031 -24.250 1.00 76.25 87 PRO A N 1
ATOM 727 C CA . PRO A 1 87 ? 26.644 -2.127 -24.673 1.00 76.25 87 PRO A CA 1
ATOM 728 C C . PRO A 1 87 ? 27.819 -2.308 -23.699 1.00 76.25 87 PRO A C 1
ATOM 730 O O . PRO A 1 87 ? 28.532 -1.343 -23.417 1.00 76.25 87 PRO A O 1
ATOM 733 N N . GLY A 1 88 ? 28.003 -3.517 -23.155 1.00 76.88 88 GLY A N 1
ATOM 734 C CA . GLY A 1 88 ? 29.053 -3.815 -22.169 1.00 76.88 88 GLY A CA 1
ATOM 735 C C . GLY A 1 88 ? 28.728 -3.465 -20.706 1.00 76.88 88 GLY A C 1
ATOM 736 O O . GLY A 1 88 ? 29.565 -3.691 -19.836 1.00 76.88 88 GLY A O 1
ATOM 737 N N . MET A 1 89 ? 27.530 -2.947 -20.412 1.00 75.19 89 MET A N 1
ATOM 738 C CA . MET A 1 89 ? 26.976 -2.803 -19.050 1.00 75.19 89 MET A CA 1
ATOM 739 C C . MET A 1 89 ? 25.755 -3.708 -18.832 1.00 75.19 89 MET A C 1
ATOM 741 O O . MET A 1 89 ? 24.894 -3.434 -17.994 1.00 75.19 89 MET A O 1
ATOM 745 N N . GLU A 1 90 ? 25.647 -4.759 -19.636 1.00 78.12 90 GLU A N 1
ATOM 746 C CA . GLU A 1 90 ? 24.599 -5.763 -19.529 1.00 78.12 90 GLU A CA 1
ATOM 747 C C . GLU A 1 90 ? 24.794 -6.562 -18.239 1.00 78.12 90 GLU A C 1
ATOM 749 O O . GLU A 1 90 ? 25.914 -6.939 -17.888 1.00 78.12 90 GLU A O 1
ATOM 754 N N . ASP A 1 91 ? 23.704 -6.814 -17.517 1.00 68.75 91 ASP A N 1
ATOM 755 C CA . ASP A 1 91 ? 23.767 -7.676 -16.346 1.00 68.75 91 ASP A CA 1
ATOM 756 C C . ASP A 1 91 ? 24.076 -9.117 -16.806 1.00 68.75 91 ASP A C 1
ATOM 758 O O . ASP A 1 91 ? 23.342 -9.664 -17.639 1.00 68.75 91 ASP A O 1
ATOM 762 N N . PRO A 1 92 ? 25.146 -9.758 -16.305 1.00 62.69 92 PRO A N 1
ATOM 763 C CA . PRO A 1 92 ? 25.529 -11.094 -16.751 1.00 62.69 92 PRO A CA 1
ATOM 764 C C . PRO A 1 92 ? 24.461 -12.155 -16.439 1.00 62.69 92 PRO A C 1
ATOM 766 O O . PRO A 1 92 ? 24.402 -13.167 -17.137 1.00 62.69 92 PRO A O 1
ATOM 769 N N . ALA A 1 93 ? 23.579 -11.933 -15.456 1.00 63.12 93 ALA A N 1
ATOM 770 C CA . ALA A 1 93 ? 22.440 -12.811 -15.197 1.00 63.12 93 ALA 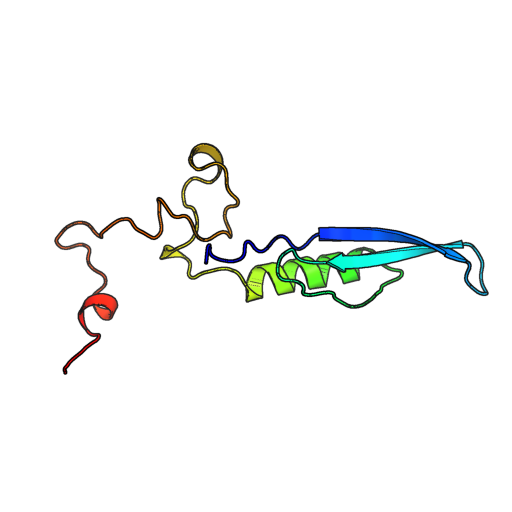A CA 1
ATOM 771 C C . ALA A 1 93 ? 21.290 -12.592 -16.199 1.00 63.12 93 ALA A C 1
ATOM 773 O O . ALA A 1 93 ? 20.582 -13.544 -16.522 1.00 63.12 93 ALA A O 1
ATOM 774 N N . ALA A 1 94 ? 21.132 -11.383 -16.751 1.00 59.25 94 ALA A N 1
ATOM 775 C CA . ALA A 1 94 ? 20.166 -11.111 -17.822 1.00 59.25 94 ALA A CA 1
ATOM 776 C C . ALA A 1 94 ? 20.573 -11.750 -19.165 1.00 59.25 94 ALA A C 1
ATOM 778 O O . ALA A 1 94 ? 19.707 -12.124 -19.954 1.00 59.25 94 ALA A O 1
ATOM 779 N N . LEU A 1 95 ? 21.878 -11.927 -19.407 1.00 57.28 95 LEU A N 1
ATOM 780 C CA . LEU A 1 95 ? 22.415 -12.595 -20.602 1.00 57.28 95 LEU A CA 1
ATOM 781 C C . LEU A 1 95 ? 22.350 -14.134 -20.534 1.00 57.28 95 LEU A C 1
ATOM 783 O O . LEU A 1 95 ? 22.417 -14.796 -21.567 1.00 57.28 95 LEU A O 1
ATOM 787 N N . ALA A 1 96 ? 22.19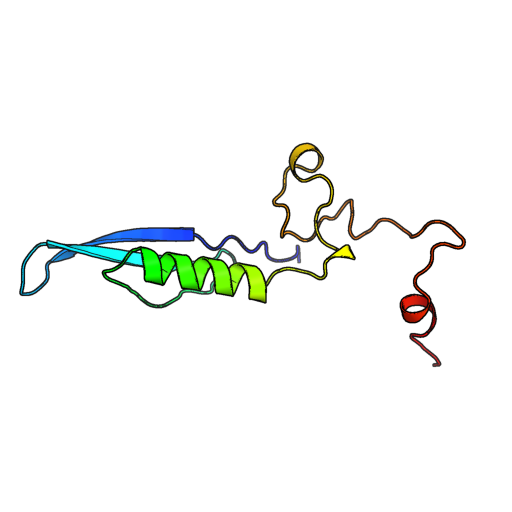9 -14.716 -19.340 1.00 57.47 96 ALA A N 1
ATOM 788 C CA . ALA A 1 96 ? 22.236 -16.166 -19.121 1.00 57.47 96 ALA A CA 1
ATOM 789 C C . ALA A 1 96 ? 20.873 -16.883 -19.288 1.00 57.47 96 ALA A C 1
ATOM 791 O O . ALA A 1 96 ? 20.786 -18.097 -19.104 1.00 57.47 96 ALA A O 1
ATOM 792 N N . GLY A 1 97 ? 19.798 -16.165 -19.629 1.00 52.00 97 GLY A N 1
ATOM 793 C CA . GLY A 1 97 ? 18.426 -16.683 -19.617 1.00 52.00 97 GLY A CA 1
ATOM 794 C C . GLY A 1 97 ? 17.799 -16.964 -20.986 1.00 52.00 97 GLY A C 1
ATOM 795 O O . GLY A 1 97 ? 16.853 -16.267 -21.337 1.00 52.00 97 GLY A O 1
ATOM 796 N N . ASN A 1 98 ? 18.294 -17.964 -21.735 1.00 48.16 98 ASN A N 1
ATOM 797 C CA . ASN A 1 98 ? 17.496 -18.996 -22.446 1.00 48.16 98 ASN A CA 1
ATOM 798 C C . ASN A 1 98 ? 18.377 -19.848 -23.392 1.00 48.16 98 ASN A C 1
ATOM 800 O O . ASN A 1 98 ? 18.583 -19.457 -24.546 1.00 48.16 98 ASN A O 1
ATOM 804 N N . PRO A 1 99 ? 18.846 -21.047 -22.998 1.00 45.97 99 PRO A N 1
ATOM 805 C CA . PRO A 1 99 ? 19.050 -22.103 -23.975 1.00 45.97 99 PRO A CA 1
ATOM 806 C C . PRO A 1 99 ? 17.669 -22.672 -24.333 1.00 45.97 99 PRO A C 1
ATOM 808 O O . PRO A 1 99 ? 16.956 -23.188 -23.473 1.00 45.97 99 PRO A O 1
ATOM 811 N N . ARG A 1 100 ? 17.276 -22.491 -25.594 1.00 42.91 100 ARG A N 1
ATOM 812 C CA . ARG A 1 100 ? 16.182 -23.248 -26.215 1.00 42.91 100 ARG A CA 1
ATOM 813 C C . ARG A 1 100 ? 16.474 -24.743 -26.209 1.00 42.91 100 ARG A C 1
ATOM 815 O O . ARG A 1 100 ? 17.665 -25.094 -26.363 1.00 42.91 100 ARG A O 1
#